Protein AF-A0AAU8LQB5-F1 (afdb_monomer_lite)

Radius of gyration: 18.19 Å; chains: 1; bounding box: 50×21×51 Å

Sequence (133 aa):
MFALIS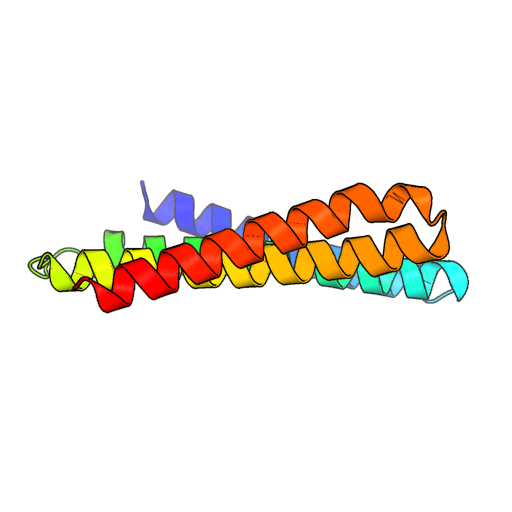LFLCLISLAMIIFALVNIHTSISDKNLFAKSLLDAVGLIVIGMAVFDVSKFLLEEEVIKSHEEITHATQKATLSKFLVIIAIAVSLEALVFIFNAGKKDISLLIYPAFLLVAVSLLVISLALYHKMT

Secondary structure (DSSP, 8-state):
-HHHHHHHHHHHHHHHHHHHHHHHHHTTT-HHHHHHHHHHHHHHHHHHHHHHHHHHHHIIIIII-TTS---HHHHHHHHHHHHHHHHHHHHHHHHHHHHHHHTT-GGGGHHHHHHHHHHHHHHHHHHHHHHT-

Structure (mmCIF, N/CA/C/O backbone):
data_AF-A0AAU8LQB5-F1
#
_entry.id   AF-A0AAU8LQB5-F1
#
loop_
_atom_site.group_PDB
_atom_site.id
_atom_site.type_symbol
_atom_site.label_atom_id
_atom_site.label_alt_id
_atom_site.label_comp_id
_atom_site.label_asym_id
_atom_site.label_entity_id
_atom_site.label_seq_id
_atom_site.pdbx_PDB_ins_code
_atom_site.Cartn_x
_atom_site.Cartn_y
_atom_site.Cartn_z
_atom_site.occupancy
_atom_site.B_iso_or_equiv
_atom_site.auth_seq_id
_atom_site.auth_comp_id
_atom_site.auth_asym_id
_atom_site.auth_atom_id
_atom_site.pdbx_PDB_model_num
ATOM 1 N N . MET A 1 1 ? 3.460 -4.197 24.623 1.00 84.75 1 MET A N 1
ATOM 2 C CA . MET A 1 1 ? 3.780 -5.068 23.468 1.00 84.75 1 MET A CA 1
ATOM 3 C C . MET A 1 1 ? 3.386 -4.408 22.148 1.00 84.75 1 MET A C 1
ATOM 5 O O . MET A 1 1 ? 4.268 -4.207 21.327 1.00 84.75 1 MET A O 1
ATOM 9 N N . PHE A 1 2 ? 2.129 -3.981 21.970 1.00 83.69 2 PHE A N 1
ATOM 10 C CA . PHE A 1 2 ? 1.662 -3.310 20.742 1.00 83.69 2 PHE A CA 1
ATOM 11 C C . PHE A 1 2 ? 2.429 -2.033 20.374 1.00 83.69 2 PHE A C 1
ATOM 13 O O . PHE A 1 2 ? 2.826 -1.883 19.224 1.00 83.69 2 PHE A O 1
ATOM 20 N N . ALA A 1 3 ? 2.757 -1.183 21.354 1.00 87.38 3 ALA A N 1
ATOM 21 C CA . ALA A 1 3 ? 3.603 -0.006 21.127 1.00 87.38 3 ALA A CA 1
ATOM 22 C C . ALA A 1 3 ? 4.971 -0.358 20.507 1.00 87.38 3 ALA A C 1
ATOM 24 O O . ALA A 1 3 ? 5.459 0.344 19.628 1.00 87.38 3 ALA A O 1
ATOM 25 N N . LEU A 1 4 ? 5.573 -1.477 20.930 1.00 90.50 4 LEU A N 1
ATOM 26 C CA . LEU A 1 4 ? 6.856 -1.940 20.403 1.00 90.50 4 LEU A CA 1
ATOM 27 C C . LEU A 1 4 ? 6.705 -2.463 18.967 1.00 90.50 4 LEU A C 1
ATOM 29 O O . LEU A 1 4 ? 7.519 -2.142 18.109 1.00 90.50 4 LEU A O 1
ATOM 33 N N . ILE A 1 5 ? 5.643 -3.228 18.694 1.00 92.12 5 ILE A N 1
ATOM 34 C CA . ILE A 1 5 ? 5.335 -3.744 17.351 1.00 92.12 5 ILE A CA 1
ATOM 35 C C . ILE A 1 5 ? 5.115 -2.588 16.373 1.00 92.12 5 ILE A C 1
ATOM 37 O O . ILE A 1 5 ? 5.703 -2.575 15.294 1.00 92.12 5 ILE A O 1
ATOM 41 N N . SER A 1 6 ? 4.316 -1.594 16.760 1.00 90.81 6 SER A N 1
ATOM 42 C CA . SER A 1 6 ? 4.083 -0.413 15.934 1.00 90.81 6 SER A CA 1
ATOM 43 C C . SER A 1 6 ? 5.369 0.388 15.697 1.00 90.81 6 SER A C 1
ATOM 45 O O . SER A 1 6 ? 5.644 0.769 14.562 1.00 90.81 6 SER A O 1
ATOM 47 N N . LEU A 1 7 ? 6.224 0.560 16.711 1.00 92.94 7 LEU A N 1
ATOM 48 C CA . LEU A 1 7 ? 7.530 1.198 16.520 1.00 92.94 7 LEU A CA 1
ATOM 49 C C . LEU A 1 7 ? 8.356 0.488 15.432 1.00 92.94 7 LEU A C 1
ATOM 51 O O . LEU A 1 7 ? 8.899 1.148 14.546 1.00 92.94 7 LEU A O 1
ATOM 55 N N . PHE A 1 8 ? 8.419 -0.848 15.461 1.00 95.06 8 PHE A N 1
ATOM 56 C CA . PHE A 1 8 ? 9.126 -1.624 14.439 1.00 95.06 8 PHE A CA 1
ATOM 57 C C . PHE A 1 8 ? 8.486 -1.497 13.054 1.00 95.06 8 PHE A C 1
ATOM 59 O O . PHE A 1 8 ? 9.209 -1.314 12.077 1.00 95.06 8 PHE A O 1
ATOM 66 N N . LEU A 1 9 ? 7.156 -1.545 12.952 1.00 93.19 9 LEU A N 1
ATOM 67 C CA . LEU A 1 9 ? 6.448 -1.362 11.680 1.00 93.19 9 LEU A CA 1
ATOM 68 C C . LEU A 1 9 ? 6.710 0.028 11.079 1.00 93.19 9 LEU A C 1
ATOM 70 O O . LEU A 1 9 ? 6.970 0.143 9.882 1.00 93.19 9 LEU A O 1
ATOM 74 N N . CYS A 1 10 ? 6.718 1.072 11.910 1.00 94.44 10 CYS A N 1
ATOM 75 C CA . CYS A 1 10 ? 7.084 2.428 11.504 1.00 94.44 10 CYS A CA 1
ATOM 76 C C . CYS A 1 10 ? 8.516 2.484 10.944 1.00 94.44 10 CYS A C 1
ATOM 78 O O . CYS A 1 10 ? 8.756 3.054 9.879 1.00 94.44 10 CYS A O 1
ATOM 80 N N . LEU A 1 11 ? 9.462 1.828 11.621 1.00 96.19 11 LEU A N 1
ATOM 81 C CA . LEU A 1 11 ? 10.868 1.791 11.218 1.00 96.19 11 LEU A CA 1
ATOM 82 C C . LEU A 1 11 ? 11.068 1.021 9.902 1.00 96.19 11 LEU A C 1
ATOM 84 O O . LEU A 1 11 ? 11.828 1.464 9.042 1.00 96.19 11 LEU A O 1
ATOM 88 N N . ILE A 1 12 ? 10.340 -0.084 9.711 1.00 95.56 12 ILE A N 1
ATOM 89 C CA . ILE A 1 12 ? 10.325 -0.852 8.457 1.00 95.56 12 ILE A CA 1
ATOM 90 C C . ILE A 1 12 ? 9.769 -0.001 7.314 1.00 95.56 12 ILE A C 1
ATOM 92 O O . ILE A 1 12 ? 10.398 0.082 6.262 1.00 95.56 12 ILE A O 1
ATOM 96 N N . SER A 1 13 ? 8.628 0.660 7.519 1.00 94.81 13 SER A N 1
ATOM 97 C CA . SER A 1 13 ? 8.036 1.546 6.512 1.00 94.81 13 SER A CA 1
ATOM 98 C C . SER A 1 13 ? 9.014 2.642 6.083 1.00 94.81 13 SER A C 1
ATOM 100 O O . SER A 1 13 ? 9.263 2.835 4.889 1.00 94.81 13 SER A O 1
ATOM 102 N N . LEU A 1 14 ? 9.643 3.303 7.057 1.00 95.81 14 LEU A N 1
ATOM 103 C CA . LEU A 1 14 ? 10.628 4.342 6.790 1.00 95.81 14 LEU A CA 1
ATOM 104 C C . LEU A 1 14 ? 11.823 3.787 6.002 1.00 95.81 14 LEU A C 1
ATOM 106 O O . LEU A 1 14 ? 12.266 4.407 5.035 1.00 95.81 14 LEU A O 1
ATOM 110 N N . ALA A 1 15 ? 12.312 2.600 6.371 1.00 95.75 15 ALA A N 1
ATOM 111 C CA . ALA A 1 15 ? 13.394 1.931 5.659 1.00 95.75 15 ALA A CA 1
ATOM 112 C C . ALA A 1 15 ? 13.024 1.620 4.199 1.00 95.75 15 ALA A C 1
ATOM 114 O O . ALA A 1 15 ? 13.850 1.835 3.313 1.00 95.75 15 ALA A O 1
ATOM 115 N N . MET A 1 16 ? 11.789 1.184 3.924 1.00 93.94 16 MET A N 1
ATOM 116 C CA . MET A 1 16 ? 11.311 0.943 2.555 1.00 93.94 16 MET A CA 1
ATOM 117 C C . MET A 1 16 ? 11.308 2.226 1.715 1.00 93.94 16 MET A C 1
ATOM 119 O O . MET A 1 16 ? 11.782 2.214 0.578 1.00 93.94 16 MET A O 1
ATOM 123 N N . ILE A 1 17 ? 10.839 3.342 2.282 1.00 94.19 17 ILE A N 1
ATOM 124 C CA . ILE A 1 17 ? 10.810 4.645 1.598 1.00 94.19 17 ILE A CA 1
ATOM 125 C C . ILE A 1 17 ? 12.235 5.141 1.323 1.00 94.19 17 ILE A C 1
ATOM 127 O O . ILE A 1 17 ? 12.543 5.558 0.206 1.00 94.19 17 ILE A O 1
ATOM 131 N N . ILE A 1 18 ? 13.130 5.058 2.310 1.00 95.38 18 ILE A N 1
ATOM 132 C CA . ILE A 1 18 ? 14.537 5.445 2.138 1.00 95.38 18 ILE A CA 1
ATOM 133 C C . ILE A 1 18 ? 15.195 4.581 1.058 1.00 95.38 18 ILE A C 1
ATOM 135 O O . ILE A 1 18 ? 15.866 5.107 0.170 1.00 95.38 18 ILE A O 1
ATOM 139 N N . PHE A 1 19 ? 14.971 3.267 1.088 1.00 94.56 19 PHE A N 1
ATOM 140 C CA . PHE A 1 19 ? 15.511 2.345 0.094 1.00 94.56 19 PHE A CA 1
ATOM 141 C C . PHE A 1 19 ? 15.009 2.664 -1.323 1.00 94.56 19 PHE A C 1
ATOM 143 O O . PHE A 1 19 ? 15.791 2.630 -2.276 1.00 94.56 19 PHE A O 1
ATOM 150 N N . ALA A 1 20 ? 13.736 3.034 -1.473 1.00 92.75 20 ALA A N 1
ATOM 151 C CA . ALA A 1 20 ? 13.178 3.481 -2.746 1.00 92.75 20 ALA A CA 1
ATOM 152 C C . ALA A 1 20 ? 13.894 4.739 -3.274 1.00 92.75 20 ALA A C 1
ATOM 154 O O . ALA A 1 20 ? 14.313 4.777 -4.433 1.00 92.75 20 ALA A O 1
ATOM 155 N N . LEU A 1 21 ? 14.109 5.741 -2.414 1.00 92.88 21 LEU A N 1
ATOM 156 C CA . LEU A 1 21 ? 14.798 6.986 -2.777 1.00 92.88 21 LEU A CA 1
ATOM 157 C C . LEU A 1 21 ? 16.264 6.756 -3.169 1.00 92.88 21 LEU A C 1
ATOM 159 O O . LEU A 1 21 ? 16.736 7.320 -4.160 1.00 92.88 21 LEU A O 1
ATOM 163 N N . VAL A 1 22 ? 16.976 5.900 -2.432 1.00 92.81 22 VAL A N 1
ATOM 164 C CA . VAL A 1 22 ? 18.371 5.549 -2.740 1.00 92.81 22 VAL A CA 1
ATOM 165 C C . VAL A 1 22 ? 18.472 4.853 -4.101 1.00 92.81 22 VAL A C 1
ATOM 167 O O . VAL A 1 22 ? 19.339 5.213 -4.895 1.00 92.81 22 VAL A O 1
ATOM 170 N N . ASN A 1 23 ? 17.563 3.923 -4.416 1.00 89.50 23 ASN A N 1
ATOM 171 C CA . ASN A 1 23 ? 17.548 3.239 -5.718 1.00 89.50 23 ASN A CA 1
ATOM 172 C C . ASN A 1 23 ? 17.277 4.183 -6.894 1.00 89.50 23 ASN A C 1
ATOM 174 O O . ASN A 1 23 ? 17.841 4.001 -7.976 1.00 89.50 23 ASN A O 1
ATOM 178 N N . ILE A 1 24 ? 16.433 5.201 -6.701 1.00 89.81 24 ILE A N 1
ATOM 179 C CA . ILE A 1 24 ? 16.226 6.232 -7.723 1.00 89.81 24 ILE A CA 1
ATOM 180 C C . ILE A 1 24 ? 17.537 6.982 -7.960 1.00 89.81 24 ILE A C 1
ATOM 182 O O . ILE A 1 24 ? 17.944 7.126 -9.111 1.00 89.81 24 ILE A O 1
ATOM 186 N N . HIS A 1 25 ? 18.212 7.418 -6.891 1.00 88.19 25 HIS A N 1
ATOM 187 C CA . HIS A 1 25 ? 19.441 8.204 -6.996 1.00 88.19 25 HIS A CA 1
ATOM 188 C C . HIS A 1 25 ? 20.561 7.451 -7.726 1.00 88.19 25 HIS A C 1
ATOM 190 O O . HIS A 1 25 ? 21.208 8.014 -8.609 1.00 88.19 25 HIS A O 1
ATOM 196 N N . THR A 1 26 ? 20.750 6.165 -7.424 1.00 85.75 26 THR A N 1
ATOM 197 C CA . THR A 1 26 ? 21.765 5.330 -8.088 1.00 85.75 26 THR A CA 1
ATOM 198 C C . THR A 1 26 ? 21.442 5.039 -9.555 1.00 85.75 26 THR A C 1
ATOM 200 O O . THR A 1 26 ? 22.353 4.798 -10.345 1.00 85.75 26 THR A O 1
ATOM 203 N N . SER A 1 27 ? 20.167 5.103 -9.947 1.00 85.19 27 SER A N 1
ATOM 204 C CA . SER A 1 27 ? 19.709 4.782 -11.306 1.00 85.19 27 SER A CA 1
ATOM 205 C C . SER A 1 27 ? 19.686 5.980 -12.263 1.00 85.19 27 SER A C 1
ATOM 207 O O . SER A 1 27 ? 19.361 5.806 -13.435 1.00 85.19 27 SER A O 1
ATOM 209 N N . ILE A 1 28 ? 20.037 7.191 -11.808 1.00 82.19 28 ILE A N 1
ATOM 210 C CA . ILE A 1 28 ? 20.023 8.421 -12.630 1.00 82.19 28 ILE A CA 1
ATOM 211 C C . ILE A 1 28 ? 20.967 8.326 -13.843 1.00 82.19 28 ILE A C 1
ATOM 213 O O . ILE A 1 28 ? 20.703 8.935 -14.879 1.00 82.19 28 ILE A O 1
ATOM 217 N N . SER A 1 29 ? 22.045 7.545 -13.741 1.00 80.06 29 SER A N 1
ATOM 218 C CA . SER A 1 29 ? 23.067 7.442 -14.789 1.00 80.06 29 SER A CA 1
ATOM 219 C C . SER A 1 29 ? 22.631 6.656 -16.035 1.00 80.06 29 SER A C 1
ATOM 221 O O . SER A 1 29 ? 23.249 6.818 -17.085 1.00 80.06 29 SER A O 1
ATOM 223 N N . ASP A 1 30 ? 21.577 5.835 -15.962 1.00 83.81 30 ASP A N 1
ATOM 224 C CA . ASP A 1 30 ? 21.089 5.029 -17.091 1.00 83.81 30 ASP A CA 1
ATOM 225 C C . ASP A 1 30 ? 19.582 5.239 -17.299 1.00 83.81 30 ASP A C 1
ATOM 227 O O . ASP A 1 30 ? 18.757 4.885 -16.458 1.00 83.81 30 ASP A O 1
ATOM 231 N N . LYS A 1 31 ? 19.206 5.793 -18.460 1.00 75.94 31 LYS A N 1
ATOM 232 C CA . LYS A 1 31 ? 17.814 6.141 -18.795 1.00 75.94 31 LYS A CA 1
ATOM 233 C C . LYS A 1 31 ? 16.864 4.938 -18.799 1.00 75.94 31 LYS A C 1
ATOM 235 O O . LYS A 1 31 ? 15.691 5.107 -18.462 1.00 75.94 31 LYS A O 1
ATOM 240 N N . ASN A 1 32 ? 17.333 3.746 -19.176 1.00 74.56 32 ASN A N 1
ATOM 241 C CA . ASN A 1 32 ? 16.486 2.548 -19.210 1.00 74.56 32 ASN A CA 1
ATOM 242 C C . ASN A 1 32 ? 16.256 1.993 -17.801 1.00 74.56 32 ASN A C 1
ATOM 244 O O . ASN A 1 32 ? 15.138 1.590 -17.466 1.00 74.56 32 ASN A O 1
ATOM 248 N N . LEU A 1 33 ? 17.292 2.025 -16.961 1.00 79.25 33 LEU A N 1
ATOM 249 C CA . LEU A 1 33 ? 17.187 1.644 -15.553 1.00 79.25 33 LEU A CA 1
ATOM 250 C C . LEU A 1 33 ? 16.363 2.660 -14.760 1.00 79.25 33 LEU A C 1
ATOM 252 O O . LEU A 1 33 ? 15.557 2.260 -13.926 1.00 79.25 33 LEU A O 1
ATOM 256 N N . PHE A 1 34 ? 16.465 3.950 -15.081 1.00 84.56 34 PHE A N 1
ATOM 257 C CA . PHE A 1 34 ? 15.746 5.014 -14.388 1.00 84.56 34 PHE A CA 1
ATOM 258 C C . PHE A 1 34 ? 14.227 4.815 -14.399 1.00 84.56 34 PHE A C 1
ATOM 260 O O . PHE A 1 34 ? 13.587 4.862 -13.350 1.00 84.56 34 PHE A O 1
ATOM 267 N N . ALA A 1 35 ? 13.640 4.523 -15.565 1.00 82.38 35 ALA A N 1
ATOM 268 C CA . ALA A 1 35 ? 12.195 4.322 -15.681 1.00 82.38 35 ALA A CA 1
ATOM 269 C C . ALA A 1 35 ? 11.700 3.082 -14.916 1.00 82.38 35 ALA A C 1
ATOM 271 O O . ALA A 1 35 ? 10.564 3.069 -14.444 1.00 82.38 35 ALA A O 1
ATOM 272 N N . LYS A 1 36 ? 12.531 2.037 -14.810 1.00 83.69 36 LYS A N 1
ATOM 273 C CA . LYS A 1 36 ? 12.219 0.838 -14.026 1.00 83.69 36 LYS A CA 1
ATOM 274 C C . LYS A 1 36 ? 12.340 1.121 -12.527 1.00 83.69 36 LYS A C 1
ATOM 276 O O . LYS A 1 36 ? 11.411 0.822 -11.787 1.00 83.69 36 LYS A O 1
ATOM 281 N N . SER A 1 37 ? 13.426 1.761 -12.102 1.00 87.44 37 SER A N 1
ATOM 282 C CA . SER A 1 37 ? 13.663 2.122 -10.702 1.00 87.44 37 SER A CA 1
ATOM 283 C C . SER A 1 37 ? 12.624 3.102 -10.163 1.00 87.44 37 SER A C 1
ATOM 285 O O . SER A 1 37 ? 12.257 3.001 -8.999 1.00 87.44 37 SER A O 1
ATOM 287 N N . LEU A 1 38 ? 12.091 4.004 -10.998 1.00 89.12 38 LEU A N 1
ATOM 288 C CA . LEU A 1 38 ? 10.979 4.878 -10.610 1.00 89.12 38 LEU A CA 1
ATOM 289 C C . LEU A 1 38 ? 9.720 4.074 -10.274 1.00 89.12 38 LEU A C 1
ATOM 291 O O . LEU A 1 38 ? 9.040 4.350 -9.292 1.00 89.12 38 LEU A O 1
ATOM 295 N N . LEU A 1 39 ? 9.417 3.078 -11.102 1.00 86.56 39 LEU A N 1
ATOM 296 C CA . LEU A 1 39 ? 8.229 2.248 -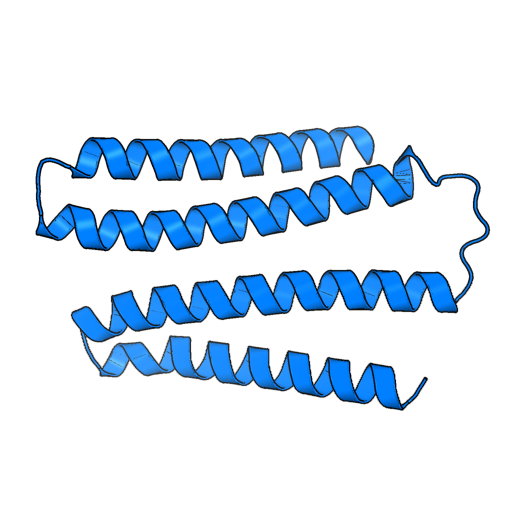10.965 1.00 86.56 39 LEU A CA 1
ATOM 297 C C . LEU A 1 39 ? 8.339 1.317 -9.748 1.00 86.56 39 LEU A C 1
ATOM 299 O O . LEU A 1 39 ? 7.407 1.229 -8.953 1.00 86.56 39 LEU A O 1
ATOM 303 N N . ASP A 1 40 ? 9.509 0.696 -9.572 1.00 86.81 40 ASP A N 1
ATOM 304 C CA . ASP A 1 40 ? 9.835 -0.131 -8.407 1.00 86.81 40 ASP A CA 1
ATOM 305 C C . ASP A 1 40 ? 9.797 0.715 -7.113 1.00 86.81 40 ASP A C 1
ATOM 307 O O . ASP A 1 40 ? 9.297 0.266 -6.080 1.00 86.81 40 ASP A O 1
ATOM 311 N N . ALA A 1 41 ? 10.254 1.973 -7.168 1.00 91.56 41 ALA A N 1
ATOM 312 C CA . ALA A 1 41 ? 10.185 2.903 -6.045 1.00 91.56 41 ALA A CA 1
ATOM 313 C C . ALA A 1 41 ? 8.748 3.295 -5.682 1.00 91.56 41 ALA A C 1
ATOM 315 O O . ALA A 1 41 ? 8.434 3.374 -4.496 1.00 91.56 41 ALA A O 1
ATOM 316 N N . VAL A 1 42 ? 7.863 3.499 -6.665 1.00 90.25 42 VAL A N 1
ATOM 317 C CA . VAL A 1 42 ? 6.435 3.733 -6.397 1.00 90.25 42 VAL A CA 1
ATOM 318 C C . VAL A 1 42 ? 5.834 2.545 -5.644 1.00 90.25 42 VAL A C 1
ATOM 320 O O . VAL A 1 42 ? 5.188 2.765 -4.623 1.00 90.25 42 VAL A O 1
ATOM 323 N N . GLY A 1 43 ? 6.103 1.305 -6.070 1.00 87.94 43 GLY A N 1
ATOM 324 C CA . GLY A 1 43 ? 5.639 0.104 -5.358 1.00 87.94 43 GLY A CA 1
ATOM 325 C C . GLY A 1 43 ? 6.150 0.042 -3.914 1.00 87.94 43 GLY A C 1
ATOM 326 O O . GLY A 1 43 ? 5.369 -0.073 -2.971 1.00 87.94 43 GLY A O 1
ATOM 327 N N . LEU A 1 44 ? 7.458 0.235 -3.710 1.00 90.81 44 LEU A N 1
ATOM 328 C CA . LEU A 1 44 ? 8.063 0.261 -2.371 1.00 90.81 44 LEU A CA 1
ATOM 329 C C . LEU A 1 44 ? 7.480 1.353 -1.465 1.00 90.81 44 LEU A C 1
ATOM 331 O O . LEU A 1 44 ? 7.250 1.100 -0.282 1.00 90.81 44 LEU A O 1
ATOM 335 N N . ILE A 1 45 ? 7.232 2.550 -2.002 1.00 91.94 45 ILE A N 1
ATOM 336 C CA . ILE A 1 45 ? 6.630 3.661 -1.255 1.00 91.94 45 ILE A CA 1
ATOM 337 C C . ILE A 1 45 ? 5.182 3.338 -0.886 1.00 91.94 45 ILE A C 1
ATOM 339 O O . ILE A 1 45 ? 4.784 3.593 0.247 1.00 91.94 45 ILE A O 1
ATOM 343 N N . VAL A 1 46 ? 4.403 2.753 -1.797 1.00 90.00 46 VAL A N 1
ATOM 344 C CA . VAL A 1 46 ? 3.011 2.355 -1.537 1.00 90.00 46 VAL A CA 1
ATOM 345 C C . VAL A 1 46 ? 2.937 1.282 -0.456 1.00 90.00 46 VAL A C 1
ATOM 347 O O . VAL A 1 46 ? 2.146 1.412 0.479 1.00 90.00 46 VAL A O 1
ATOM 350 N N . ILE A 1 47 ? 3.781 0.252 -0.537 1.00 88.19 47 ILE A N 1
ATOM 351 C CA . ILE A 1 47 ? 3.837 -0.794 0.491 1.00 88.19 47 ILE A CA 1
ATOM 352 C C . ILE A 1 47 ? 4.293 -0.191 1.823 1.00 88.19 47 ILE A C 1
ATOM 354 O O . ILE A 1 47 ? 3.685 -0.457 2.859 1.00 88.19 47 ILE A O 1
ATOM 358 N N . GLY A 1 48 ? 5.315 0.668 1.803 1.00 91.94 48 GLY A N 1
ATOM 359 C CA . GLY A 1 48 ? 5.767 1.393 2.987 1.00 91.94 48 GLY A CA 1
ATOM 360 C C . GLY A 1 48 ? 4.643 2.220 3.617 1.00 91.94 48 GLY A C 1
ATOM 361 O O . GLY A 1 48 ? 4.428 2.134 4.826 1.00 91.94 48 GLY A O 1
ATOM 362 N N . MET A 1 49 ? 3.880 2.965 2.817 1.00 90.19 49 MET A N 1
ATOM 363 C CA . MET A 1 49 ? 2.736 3.753 3.283 1.00 90.19 49 MET A CA 1
ATOM 364 C C . MET A 1 49 ? 1.657 2.863 3.911 1.00 90.19 49 MET A C 1
ATOM 366 O O . MET A 1 49 ? 1.192 3.163 5.006 1.00 90.19 49 MET A O 1
ATOM 370 N N . ALA A 1 50 ? 1.325 1.730 3.288 1.00 87.12 50 ALA A N 1
ATOM 371 C CA . ALA A 1 50 ? 0.369 0.782 3.853 1.00 87.12 50 ALA A CA 1
ATOM 372 C C . ALA A 1 50 ? 0.836 0.252 5.221 1.00 87.12 50 ALA A C 1
ATOM 374 O O . ALA A 1 50 ? 0.067 0.242 6.178 1.00 87.12 50 ALA A O 1
ATOM 375 N N . VAL A 1 51 ? 2.113 -0.125 5.353 1.00 90.50 51 VAL A N 1
ATOM 376 C CA . VAL A 1 51 ? 2.691 -0.574 6.634 1.00 90.50 51 VAL A CA 1
ATOM 377 C C . VAL A 1 51 ? 2.672 0.544 7.685 1.00 90.50 51 VAL A C 1
ATOM 379 O O . VAL A 1 51 ? 2.399 0.280 8.859 1.00 90.50 51 VAL A O 1
ATOM 382 N N . PHE A 1 52 ? 2.921 1.793 7.280 1.00 91.81 52 PHE A N 1
ATOM 383 C CA . PHE A 1 52 ? 2.835 2.954 8.168 1.00 91.81 52 PHE A CA 1
ATOM 384 C C . PHE A 1 52 ? 1.415 3.175 8.687 1.00 91.81 52 PHE A C 1
ATOM 386 O O . PHE A 1 52 ? 1.230 3.382 9.886 1.00 91.81 52 PHE A O 1
ATOM 393 N N . ASP A 1 53 ? 0.416 3.080 7.813 1.00 88.25 53 ASP A N 1
ATOM 394 C CA . ASP A 1 53 ? -0.986 3.242 8.190 1.00 88.25 53 ASP A CA 1
ATOM 395 C C . ASP A 1 53 ? -1.427 2.156 9.181 1.00 88.25 53 ASP A C 1
ATOM 397 O O . ASP A 1 53 ? -2.080 2.463 10.180 1.00 88.25 53 ASP A O 1
ATOM 401 N N . VAL A 1 54 ? -0.997 0.903 8.981 1.00 84.75 54 VAL A N 1
ATOM 402 C CA . VAL A 1 54 ? -1.235 -0.188 9.946 1.00 84.75 54 VAL A CA 1
ATOM 403 C C . VAL A 1 54 ? -0.539 0.082 11.277 1.00 84.75 54 VAL A C 1
ATOM 405 O O . VAL A 1 54 ? -1.131 -0.108 12.338 1.00 84.75 54 VAL A O 1
ATOM 408 N N . SER A 1 55 ? 0.706 0.556 11.243 1.00 89.00 55 SER A N 1
ATOM 409 C CA . SER A 1 55 ? 1.438 0.942 12.449 1.00 89.00 55 SER A CA 1
ATOM 410 C C . SER A 1 55 ? 0.697 2.026 13.231 1.00 89.00 55 SER A C 1
ATOM 412 O O . SER A 1 55 ? 0.483 1.883 14.434 1.00 89.00 55 SER A O 1
ATOM 414 N N . LYS A 1 56 ? 0.284 3.096 12.548 1.00 88.12 56 LYS A N 1
ATOM 415 C CA . LYS A 1 56 ? -0.442 4.212 13.152 1.00 88.12 56 LYS A CA 1
ATOM 416 C C . LYS A 1 56 ? -1.767 3.745 13.747 1.00 88.12 56 LYS A C 1
ATOM 418 O O . LYS A 1 56 ? -2.076 4.114 14.874 1.00 88.12 56 LYS A O 1
ATOM 423 N N . PHE A 1 57 ? -2.492 2.894 13.025 1.00 84.62 57 PHE A N 1
ATOM 424 C CA . PHE A 1 57 ? -3.728 2.293 13.505 1.00 84.62 57 PHE A CA 1
ATOM 425 C C . PHE A 1 57 ? -3.522 1.511 14.813 1.00 84.62 57 PHE A C 1
ATOM 427 O O . PHE A 1 57 ? -4.249 1.734 15.777 1.00 84.62 57 PHE A O 1
ATOM 434 N N . LEU A 1 58 ? -2.495 0.656 14.885 1.00 83.31 58 LEU A N 1
ATOM 435 C CA . LEU A 1 58 ? -2.180 -0.101 16.104 1.00 83.31 58 LEU A CA 1
ATOM 436 C C . LEU A 1 58 ? -1.778 0.808 17.275 1.00 83.31 58 LEU A C 1
ATOM 438 O O . LEU A 1 58 ? -2.136 0.529 18.416 1.00 83.31 58 LEU A O 1
ATOM 442 N N . LEU A 1 59 ? -1.032 1.885 17.013 1.00 85.88 59 LEU A N 1
ATOM 443 C CA . LEU A 1 59 ? -0.684 2.877 18.035 1.00 85.88 59 LEU A CA 1
ATOM 444 C C . LEU A 1 59 ? -1.924 3.610 18.557 1.00 85.88 59 LEU A C 1
ATOM 446 O O . LEU A 1 59 ? -2.094 3.740 19.768 1.00 85.88 59 LEU A O 1
ATOM 450 N N . GLU A 1 60 ? -2.781 4.094 17.660 1.00 82.06 60 GLU A N 1
ATOM 451 C CA . GLU A 1 60 ? -3.979 4.846 18.034 1.00 82.06 60 GLU A CA 1
ATOM 452 C C . GLU A 1 60 ? -4.965 3.977 18.816 1.00 82.06 60 GLU A C 1
ATOM 454 O O . GLU A 1 60 ? -5.375 4.377 19.906 1.00 82.06 60 GLU A O 1
ATOM 459 N N . GLU A 1 61 ? -5.292 2.785 18.318 1.00 77.25 61 GLU A N 1
ATOM 460 C CA . GLU A 1 61 ? -6.349 1.958 18.904 1.00 77.25 61 GLU A CA 1
ATOM 461 C C . GLU A 1 61 ? -5.916 1.294 20.224 1.00 77.25 61 GLU A C 1
ATOM 463 O O . GLU A 1 61 ? -6.649 1.348 21.208 1.00 77.25 61 GLU A O 1
ATOM 468 N N . GLU A 1 62 ? -4.705 0.726 20.289 1.00 76.69 62 GLU A N 1
ATOM 469 C CA . GLU A 1 62 ? -4.268 -0.074 21.449 1.00 76.69 62 GLU A CA 1
ATOM 470 C C . GLU A 1 62 ? -3.515 0.738 22.511 1.00 76.69 62 GLU A C 1
ATOM 472 O O . GLU A 1 62 ? -3.509 0.373 23.687 1.00 76.69 62 GLU A O 1
ATOM 477 N N . VAL A 1 63 ? -2.830 1.823 22.124 1.00 74.38 63 VAL A N 1
ATOM 478 C CA . VAL A 1 63 ? -1.995 2.602 23.060 1.00 74.38 63 VAL A CA 1
ATOM 479 C C . VAL A 1 63 ? -2.701 3.873 23.515 1.00 74.38 63 VAL A C 1
ATOM 481 O O . VAL A 1 63 ? -2.629 4.215 24.695 1.00 74.38 63 VAL A O 1
ATOM 484 N N . ILE A 1 64 ? -3.390 4.572 22.609 1.00 71.38 64 ILE A N 1
ATOM 485 C CA . ILE A 1 64 ? -3.987 5.885 22.899 1.00 71.38 64 ILE A CA 1
ATOM 486 C C . ILE A 1 64 ? -5.457 5.749 23.322 1.00 71.38 64 ILE A C 1
ATOM 488 O O . ILE A 1 64 ? -5.863 6.363 24.308 1.00 71.38 64 ILE A O 1
ATOM 492 N N . LYS A 1 65 ? -6.253 4.921 22.634 1.00 69.88 65 LYS A N 1
ATOM 493 C CA . LYS A 1 65 ? -7.709 4.807 22.845 1.00 69.88 65 LYS A CA 1
ATOM 494 C C . LYS A 1 65 ? -8.166 3.810 23.913 1.00 69.88 65 LYS A C 1
ATOM 496 O O . LYS A 1 65 ? -9.355 3.514 23.986 1.00 69.88 65 LYS A O 1
ATOM 501 N N . SER A 1 66 ? -7.269 3.363 24.793 1.00 59.47 66 SER A N 1
ATOM 502 C CA . SER A 1 66 ? -7.488 2.267 25.763 1.00 59.47 66 SER A CA 1
ATOM 503 C C . SER A 1 66 ? -8.723 2.354 26.691 1.00 59.47 66 SER A C 1
ATOM 505 O O . SER A 1 66 ? -8.962 1.411 27.437 1.00 59.47 66 SER A O 1
ATOM 507 N N . HIS A 1 67 ? -9.481 3.458 26.699 1.00 55.72 67 HIS A N 1
ATOM 508 C CA . HIS A 1 67 ? -10.580 3.727 27.637 1.00 55.72 67 HIS A CA 1
ATOM 509 C C . HIS A 1 67 ? -11.929 4.109 26.989 1.00 55.72 67 HIS A C 1
ATOM 511 O O . HIS A 1 67 ? -12.858 4.452 27.719 1.00 55.72 67 HIS A O 1
ATOM 517 N N . GLU A 1 68 ? -12.087 4.057 25.660 1.00 60.62 68 GLU A N 1
ATOM 518 C CA . GLU A 1 68 ? -13.405 4.266 25.031 1.00 60.62 68 GLU A CA 1
ATOM 519 C C . GLU A 1 68 ? -14.158 2.940 24.853 1.00 60.62 68 GLU A C 1
ATOM 521 O O . GLU A 1 68 ? -13.614 1.973 24.323 1.00 60.62 68 GLU A O 1
ATOM 526 N N . GLU A 1 69 ? -15.432 2.893 25.262 1.00 59.34 69 GLU A N 1
ATOM 527 C CA . GLU A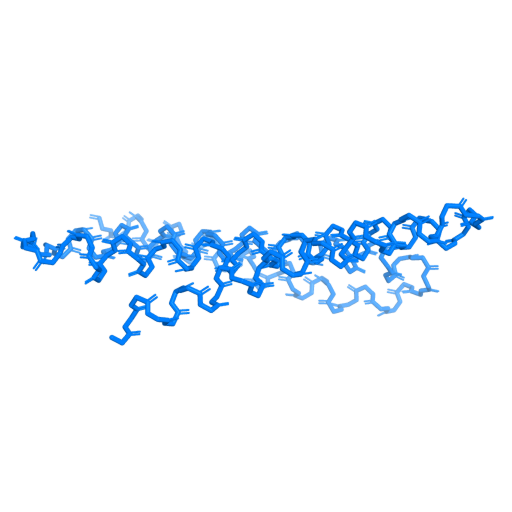 1 69 ? -16.306 1.748 24.995 1.00 59.34 69 GLU A CA 1
ATOM 528 C C . GLU A 1 69 ? -16.443 1.536 23.484 1.00 59.34 69 GLU A C 1
ATOM 530 O O . GLU A 1 69 ? -17.093 2.294 22.755 1.00 59.34 69 GLU A O 1
ATOM 535 N N . ILE A 1 70 ? -15.807 0.472 23.006 1.00 63.41 70 ILE A N 1
ATOM 536 C CA . ILE A 1 70 ? -15.834 0.085 21.607 1.00 63.41 70 ILE A CA 1
ATOM 537 C C . ILE A 1 70 ? -17.261 -0.359 21.259 1.00 63.41 70 ILE A C 1
ATOM 539 O O . ILE A 1 70 ? -17.671 -1.487 21.525 1.00 63.41 70 ILE A O 1
ATOM 543 N N . THR A 1 71 ? -18.036 0.532 20.645 1.00 73.06 71 THR A N 1
ATOM 544 C CA . THR A 1 71 ? -19.364 0.187 20.126 1.00 73.06 71 THR A CA 1
ATOM 545 C C . THR A 1 71 ? -19.212 -0.631 18.840 1.00 73.06 71 THR A C 1
ATOM 547 O O . THR A 1 71 ? -18.291 -0.405 18.050 1.00 73.06 71 THR A O 1
ATOM 550 N N . HIS A 1 72 ? -20.153 -1.540 18.561 1.00 71.81 72 HIS A N 1
ATOM 551 C CA . HIS A 1 72 ? -20.170 -2.314 17.311 1.00 71.81 72 HIS A CA 1
ATOM 552 C C . HIS A 1 72 ? -20.063 -1.435 16.050 1.00 71.81 72 HIS A C 1
ATOM 554 O O . HIS A 1 72 ? -19.430 -1.835 15.078 1.00 71.81 72 HIS A O 1
ATOM 560 N N . ALA A 1 73 ? -20.634 -0.226 16.057 1.00 74.88 73 ALA A N 1
ATOM 561 C CA . ALA A 1 73 ? -20.521 0.720 14.945 1.00 74.88 73 ALA A CA 1
ATOM 562 C C . ALA A 1 73 ? -19.070 1.189 14.705 1.00 74.88 73 ALA A C 1
ATOM 564 O O . ALA A 1 73 ? -18.627 1.269 13.558 1.00 74.88 73 ALA A O 1
ATOM 565 N N . THR A 1 74 ? -18.311 1.439 15.775 1.00 72.81 74 THR A N 1
ATOM 566 C CA . THR A 1 74 ? -16.921 1.910 15.717 1.00 72.81 74 THR A CA 1
ATOM 567 C C . THR A 1 74 ? -15.988 0.821 15.185 1.00 72.81 74 THR A C 1
ATOM 569 O O . THR A 1 74 ? -15.182 1.095 14.299 1.00 72.81 74 THR A O 1
ATOM 572 N N . GLN A 1 75 ? -16.174 -0.437 15.606 1.00 75.06 75 GLN A N 1
ATOM 573 C CA . GLN A 1 75 ? -15.436 -1.592 15.061 1.00 75.06 75 GLN A CA 1
ATOM 574 C C . GLN A 1 75 ? -15.624 -1.756 13.553 1.00 75.06 75 GLN A C 1
ATOM 576 O O . GLN A 1 75 ? -14.655 -1.964 12.821 1.00 75.06 75 GLN A O 1
ATOM 581 N N . LYS A 1 76 ? -16.869 -1.642 13.073 1.00 79.19 76 LYS A N 1
ATOM 582 C CA . LYS A 1 76 ? -17.172 -1.760 11.641 1.00 79.19 76 LYS A CA 1
ATOM 583 C C . LYS A 1 76 ? -16.512 -0.646 10.827 1.00 79.19 76 LYS A C 1
ATOM 585 O O . LYS A 1 76 ? -15.945 -0.920 9.771 1.00 79.19 76 LYS A O 1
ATOM 590 N N . ALA A 1 77 ? -16.559 0.593 11.319 1.00 80.88 77 ALA A N 1
ATOM 591 C CA . ALA A 1 77 ? -15.928 1.736 10.659 1.00 80.88 77 ALA A CA 1
ATOM 592 C C . ALA A 1 77 ? -14.399 1.585 10.588 1.00 80.88 77 ALA A C 1
ATOM 594 O O . ALA A 1 77 ? -13.792 1.881 9.557 1.00 80.88 77 ALA A O 1
ATOM 595 N N . THR A 1 78 ? -13.788 1.073 11.655 1.00 81.69 78 THR A N 1
ATOM 596 C CA . THR A 1 78 ? -12.358 0.770 11.716 1.00 81.69 78 THR A CA 1
ATOM 597 C C . THR A 1 78 ? -11.955 -0.322 10.719 1.00 81.69 78 THR A C 1
ATOM 599 O O . THR A 1 78 ? -11.044 -0.112 9.915 1.00 81.69 78 THR A O 1
ATOM 602 N N . LEU A 1 79 ? -12.671 -1.453 10.695 1.00 83.56 79 LEU A N 1
ATOM 603 C CA . LEU A 1 79 ? -12.421 -2.537 9.737 1.00 83.56 79 LEU A CA 1
ATOM 604 C C . LEU A 1 79 ? -12.590 -2.063 8.287 1.00 83.56 79 LEU A C 1
ATOM 606 O O . LEU A 1 79 ? -11.780 -2.391 7.422 1.00 83.56 79 LEU A O 1
ATOM 610 N N . SER A 1 80 ? -13.625 -1.262 8.028 1.00 88.19 80 SER A N 1
ATOM 611 C CA . SER A 1 80 ? -13.869 -0.660 6.720 1.00 88.19 80 SER A CA 1
ATOM 612 C C . SER A 1 80 ? -12.693 0.211 6.271 1.00 88.19 80 SER A C 1
ATOM 614 O O . SER A 1 80 ? -12.150 -0.011 5.188 1.00 88.19 80 SER A O 1
ATOM 616 N N . LYS A 1 81 ? -12.229 1.138 7.122 1.00 83.44 81 LYS A N 1
ATOM 617 C CA . LYS A 1 81 ? -11.054 1.974 6.826 1.00 83.44 81 LYS A CA 1
ATOM 618 C C . LYS A 1 81 ? -9.820 1.133 6.512 1.00 83.44 81 LYS A C 1
ATOM 620 O O . LYS A 1 81 ? -9.133 1.409 5.531 1.00 83.44 81 LYS A O 1
ATOM 625 N N . PHE A 1 82 ? -9.567 0.095 7.302 1.00 84.50 82 PHE A N 1
ATOM 626 C CA . PHE A 1 82 ? -8.448 -0.816 7.080 1.00 84.50 82 PHE A CA 1
ATOM 627 C C . PHE A 1 82 ? -8.534 -1.523 5.716 1.00 84.50 82 PHE A C 1
ATOM 629 O O . PHE A 1 82 ? -7.561 -1.541 4.960 1.00 84.50 82 PHE A O 1
ATOM 636 N N . LEU A 1 83 ? -9.712 -2.038 5.350 1.00 89.25 83 LEU A N 1
ATOM 637 C CA . LEU A 1 83 ? -9.934 -2.679 4.050 1.00 89.25 83 LEU A CA 1
ATOM 638 C C . LEU A 1 83 ? -9.777 -1.705 2.875 1.00 89.25 83 LEU A C 1
ATOM 640 O O . LEU A 1 83 ? -9.241 -2.099 1.840 1.00 89.25 83 LEU A O 1
ATOM 644 N N . VAL A 1 84 ? -10.191 -0.442 3.025 1.00 89.69 84 VAL A N 1
ATOM 645 C CA . VAL A 1 84 ? -9.975 0.599 2.003 1.00 89.69 84 VAL A CA 1
ATOM 646 C C . VAL A 1 84 ? -8.484 0.839 1.772 1.00 89.69 84 VAL A C 1
ATOM 648 O O . VAL A 1 84 ? -8.054 0.883 0.620 1.00 89.69 84 VAL A O 1
ATOM 651 N N . ILE A 1 85 ? -7.686 0.951 2.838 1.00 85.69 85 ILE A N 1
ATOM 652 C CA . ILE A 1 85 ? -6.232 1.159 2.737 1.00 85.69 85 ILE A CA 1
ATOM 653 C C . ILE A 1 85 ? -5.575 -0.004 1.979 1.00 85.69 85 ILE A C 1
ATOM 655 O O . ILE A 1 85 ? -4.810 0.224 1.040 1.00 85.69 85 ILE A O 1
ATOM 659 N N . ILE A 1 86 ? -5.937 -1.249 2.313 1.00 87.12 86 ILE A N 1
ATOM 660 C CA . ILE A 1 86 ? -5.453 -2.437 1.593 1.00 87.12 86 ILE A CA 1
ATOM 661 C C . ILE A 1 86 ? -5.882 -2.397 0.123 1.00 87.12 86 ILE A C 1
ATOM 663 O O . ILE A 1 86 ? -5.059 -2.639 -0.758 1.00 87.12 86 ILE A O 1
ATOM 667 N N . ALA A 1 87 ? -7.144 -2.071 -0.167 1.00 91.44 87 ALA A N 1
ATOM 668 C CA . ALA A 1 87 ? -7.641 -2.012 -1.538 1.00 91.44 87 ALA A CA 1
ATOM 669 C C . ALA A 1 87 ? -6.865 -0.990 -2.385 1.00 91.44 87 ALA A C 1
ATOM 671 O O . ALA A 1 87 ? -6.503 -1.296 -3.522 1.00 91.44 87 ALA A O 1
ATOM 672 N N . ILE A 1 88 ? -6.557 0.188 -1.833 1.00 88.44 88 ILE A N 1
ATOM 673 C CA . ILE A 1 88 ? -5.742 1.212 -2.504 1.00 88.44 88 ILE A CA 1
ATOM 674 C C . ILE A 1 88 ? -4.321 0.691 -2.757 1.00 88.44 88 ILE A C 1
ATOM 676 O O . ILE A 1 88 ? -3.831 0.790 -3.883 1.00 88.44 88 ILE A O 1
ATOM 680 N N . A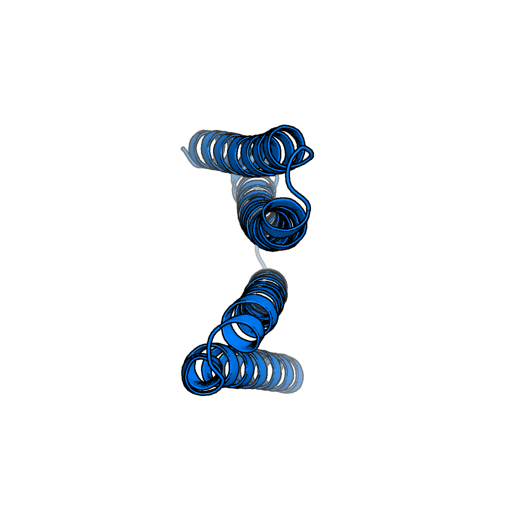LA A 1 89 ? -3.679 0.090 -1.751 1.00 87.19 89 ALA A N 1
ATOM 681 C CA . ALA A 1 89 ? -2.321 -0.438 -1.876 1.00 87.19 89 ALA A CA 1
ATOM 682 C C . ALA A 1 89 ? -2.222 -1.528 -2.955 1.00 87.19 89 ALA A C 1
ATOM 684 O O . ALA A 1 89 ? -1.376 -1.452 -3.844 1.00 87.19 89 ALA A O 1
ATOM 685 N N . VAL A 1 90 ? -3.136 -2.502 -2.932 1.00 90.62 90 VAL A N 1
ATOM 686 C CA . VAL A 1 90 ? -3.167 -3.598 -3.911 1.00 90.62 90 VAL A CA 1
ATOM 687 C C . VAL A 1 90 ? -3.498 -3.081 -5.319 1.00 90.62 90 VAL A C 1
ATOM 689 O O . VAL A 1 90 ? -2.935 -3.570 -6.298 1.00 90.62 90 VAL A O 1
ATOM 692 N N . SER A 1 91 ? -4.354 -2.059 -5.442 1.00 90.94 91 SER A N 1
ATOM 693 C CA . SER A 1 91 ? -4.650 -1.410 -6.733 1.00 90.94 91 SER A CA 1
ATOM 694 C C . SER A 1 91 ? -3.408 -0.770 -7.351 1.00 90.94 91 SER A C 1
ATOM 696 O O . SER A 1 91 ? -3.153 -0.919 -8.547 1.00 90.94 91 SER A O 1
ATOM 698 N N . LEU A 1 92 ? -2.635 -0.048 -6.538 1.00 89.50 92 LEU A N 1
ATOM 699 C CA . LEU A 1 92 ? -1.409 0.613 -6.977 1.00 89.50 92 LEU A CA 1
ATOM 700 C C . LEU A 1 92 ? -0.317 -0.403 -7.325 1.00 89.50 92 LEU A C 1
ATOM 702 O O . LEU A 1 92 ? 0.353 -0.248 -8.345 1.00 89.50 92 LEU A O 1
ATOM 706 N N . GLU A 1 93 ? -0.198 -1.474 -6.545 1.00 87.38 93 GLU A N 1
ATOM 707 C CA . GLU A 1 93 ? 0.725 -2.572 -6.830 1.00 87.38 93 GLU A CA 1
ATOM 708 C C . GLU A 1 93 ? 0.391 -3.243 -8.173 1.00 87.38 93 GLU A C 1
ATOM 710 O O . GLU A 1 93 ? 1.262 -3.435 -9.024 1.00 87.38 93 GLU A O 1
ATOM 715 N N . ALA A 1 94 ? -0.892 -3.520 -8.430 1.00 91.75 94 ALA A N 1
ATOM 716 C CA . ALA A 1 94 ? -1.341 -4.067 -9.708 1.00 91.75 94 ALA A CA 1
ATOM 717 C C . ALA A 1 94 ? -0.989 -3.142 -10.885 1.00 91.75 94 ALA A C 1
ATOM 719 O O . ALA A 1 94 ? -0.537 -3.615 -11.929 1.00 91.75 94 ALA A O 1
ATOM 720 N N . LEU A 1 95 ? -1.132 -1.825 -10.715 1.00 89.50 95 LEU A N 1
ATOM 721 C CA . LEU A 1 95 ? -0.764 -0.844 -11.735 1.00 89.50 95 LEU A CA 1
ATOM 722 C C . LEU A 1 95 ? 0.747 -0.854 -12.021 1.00 89.50 95 LEU A C 1
ATOM 724 O O . LEU A 1 95 ? 1.148 -0.873 -13.188 1.00 89.50 95 LEU A O 1
ATOM 728 N N . VAL A 1 96 ? 1.582 -0.903 -10.978 1.00 88.25 96 VAL A N 1
ATOM 729 C CA . VAL A 1 96 ? 3.044 -1.048 -11.106 1.00 88.25 96 VAL A CA 1
ATOM 730 C C . VAL A 1 96 ? 3.386 -2.317 -11.889 1.00 88.25 96 VAL A C 1
ATOM 732 O O . VAL A 1 96 ? 4.167 -2.263 -12.846 1.00 88.25 96 VAL A O 1
ATOM 735 N N . PHE A 1 97 ? 2.750 -3.446 -11.570 1.00 88.69 97 PHE A N 1
ATOM 736 C CA . PHE A 1 97 ? 2.969 -4.676 -12.321 1.00 88.69 97 PHE A CA 1
ATOM 737 C C . PHE A 1 97 ? 2.507 -4.590 -13.782 1.00 88.69 97 PHE A C 1
ATOM 739 O O . PHE A 1 97 ? 3.201 -5.129 -14.640 1.00 88.69 97 PHE A O 1
ATOM 746 N N . ILE A 1 98 ? 1.396 -3.912 -14.098 1.00 90.69 98 ILE A N 1
ATOM 747 C CA . ILE A 1 98 ? 0.945 -3.713 -15.491 1.00 90.69 98 ILE A CA 1
ATOM 748 C C . ILE A 1 98 ? 2.019 -2.994 -16.304 1.00 90.69 98 ILE A C 1
ATOM 750 O O . ILE A 1 98 ? 2.371 -3.437 -17.398 1.00 90.69 98 ILE A O 1
ATOM 754 N N . PHE A 1 99 ? 2.579 -1.913 -15.764 1.00 85.38 99 PHE A N 1
ATOM 755 C CA . PHE A 1 99 ? 3.631 -1.159 -16.441 1.00 85.38 99 PHE A CA 1
ATOM 756 C C . PHE A 1 99 ? 4.926 -1.967 -16.602 1.00 85.38 99 PHE A C 1
ATOM 758 O O . PHE A 1 99 ? 5.622 -1.813 -17.609 1.00 85.38 99 PHE A O 1
ATOM 765 N N . ASN A 1 100 ? 5.256 -2.831 -15.640 1.00 83.56 100 ASN A N 1
ATOM 766 C CA . ASN A 1 100 ? 6.454 -3.669 -15.698 1.00 83.56 100 ASN A CA 1
ATOM 767 C C . ASN A 1 100 ? 6.282 -4.854 -16.669 1.00 83.56 100 ASN A C 1
ATOM 769 O O . ASN A 1 100 ? 7.160 -5.130 -17.486 1.00 83.56 100 ASN A O 1
ATOM 773 N N . ALA A 1 101 ? 5.126 -5.523 -16.625 1.00 86.50 101 ALA A N 1
ATOM 774 C CA . ALA A 1 101 ? 4.767 -6.633 -17.504 1.00 86.50 101 ALA A CA 1
ATOM 775 C C . ALA A 1 101 ? 4.587 -6.173 -18.956 1.00 86.50 101 ALA A C 1
ATOM 777 O O . ALA A 1 101 ? 5.171 -6.768 -19.859 1.00 86.50 101 ALA A O 1
ATOM 778 N N . GLY A 1 102 ? 3.870 -5.066 -19.178 1.00 83.12 102 GLY A N 1
ATOM 779 C CA . GLY A 1 102 ? 3.594 -4.526 -20.512 1.00 83.12 102 GLY A CA 1
ATOM 780 C C . GLY A 1 102 ? 4.843 -4.094 -21.287 1.00 83.12 102 GLY A C 1
ATOM 781 O O . GLY A 1 102 ? 4.820 -4.076 -22.513 1.00 83.12 102 GLY A O 1
ATOM 782 N N . LYS A 1 103 ? 5.952 -3.797 -20.594 1.00 80.88 103 LYS A N 1
ATOM 783 C CA . LYS A 1 103 ? 7.257 -3.521 -21.222 1.00 80.88 103 LYS A CA 1
ATOM 784 C C . LYS A 1 103 ? 8.052 -4.779 -21.589 1.00 80.88 103 LYS A C 1
ATOM 786 O O . LYS A 1 103 ? 8.998 -4.667 -22.362 1.00 80.88 103 LYS A O 1
ATOM 791 N N . LYS A 1 104 ? 7.726 -5.940 -21.012 1.00 82.44 104 LYS A N 1
ATOM 792 C CA . LYS A 1 104 ? 8.448 -7.204 -21.231 1.00 82.44 104 LYS A CA 1
ATOM 793 C C . LYS A 1 104 ? 7.714 -8.121 -22.199 1.00 82.44 104 LYS A C 1
ATOM 795 O O . LYS A 1 104 ? 8.260 -8.465 -23.238 1.00 82.44 104 LYS A O 1
ATOM 800 N N . ASP A 1 105 ? 6.510 -8.538 -21.825 1.00 85.94 105 ASP A N 1
ATOM 801 C CA . ASP A 1 105 ? 5.716 -9.514 -22.566 1.00 85.94 105 ASP A CA 1
ATOM 802 C C . ASP A 1 105 ? 4.241 -9.355 -22.186 1.00 85.94 105 ASP A C 1
ATOM 804 O O . ASP A 1 105 ? 3.885 -9.305 -21.005 1.00 85.94 105 ASP A O 1
ATOM 808 N N . ILE A 1 106 ? 3.376 -9.314 -23.196 1.00 84.94 106 ILE A N 1
ATOM 809 C CA . ILE A 1 106 ? 1.924 -9.213 -23.031 1.00 84.94 106 ILE A CA 1
ATOM 810 C C . ILE A 1 106 ? 1.381 -10.401 -22.224 1.00 84.94 106 ILE A C 1
ATOM 812 O O . ILE A 1 106 ? 0.439 -10.239 -21.450 1.00 84.94 106 ILE A O 1
ATOM 816 N N . SER A 1 107 ? 2.004 -11.575 -22.321 1.00 89.12 107 SER A N 1
ATOM 817 C CA . SER A 1 107 ? 1.599 -12.780 -21.586 1.00 89.12 107 SER A CA 1
ATOM 818 C C . SER A 1 107 ? 1.676 -12.601 -20.062 1.00 89.12 107 SER A C 1
ATOM 820 O O . SER A 1 107 ? 0.908 -13.214 -19.321 1.00 89.12 107 SER A O 1
ATOM 822 N N . LEU A 1 108 ? 2.557 -11.717 -19.575 1.00 88.62 108 LEU A N 1
ATOM 823 C CA . LEU A 1 108 ? 2.722 -11.428 -18.146 1.00 88.62 108 LEU A CA 1
ATOM 824 C C . LEU A 1 108 ? 1.612 -10.523 -17.581 1.00 88.62 108 LEU A C 1
ATOM 826 O O . LEU A 1 108 ? 1.494 -10.404 -16.362 1.00 88.62 108 LEU A O 1
ATOM 830 N N . LEU A 1 109 ? 0.772 -9.915 -18.430 1.00 91.44 109 LEU A N 1
ATOM 831 C CA . LEU A 1 109 ? -0.352 -9.065 -18.004 1.00 91.44 109 LEU A CA 1
ATOM 832 C C . LEU A 1 109 ? -1.498 -9.854 -17.355 1.00 91.44 109 LEU A C 1
ATOM 834 O O . LEU A 1 109 ? -2.379 -9.251 -16.741 1.00 91.44 109 LEU A O 1
ATOM 838 N N . ILE A 1 110 ? -1.474 -11.188 -17.431 1.00 93.44 110 ILE A N 1
ATOM 839 C CA . ILE A 1 110 ? -2.500 -12.036 -16.821 1.00 93.44 110 ILE A CA 1
ATOM 840 C C . ILE A 1 110 ? -2.526 -11.889 -1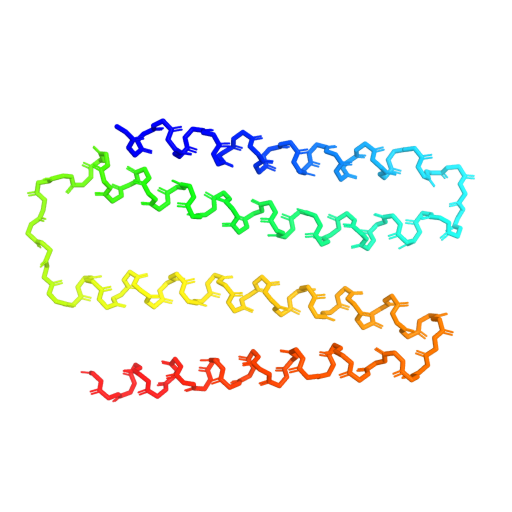5.291 1.00 93.44 110 ILE A C 1
ATOM 842 O O . ILE A 1 110 ? -3.594 -11.737 -14.704 1.00 93.44 110 ILE A O 1
ATOM 846 N N . TYR A 1 111 ? -1.358 -11.866 -14.640 1.00 90.44 111 TYR A N 1
ATOM 847 C CA . TYR A 1 111 ? -1.267 -11.783 -13.181 1.00 90.44 111 TYR A CA 1
ATOM 848 C C . TYR A 1 111 ? -1.793 -10.438 -12.644 1.00 90.44 111 TYR A C 1
ATOM 850 O O . TYR A 1 111 ? -2.663 -10.449 -11.770 1.00 90.44 111 TYR A O 1
ATOM 858 N N . PRO A 1 112 ? -1.384 -9.280 -13.196 1.00 92.12 112 PRO A N 1
ATOM 859 C CA . PRO A 1 112 ? -1.908 -7.985 -12.763 1.00 92.12 112 PRO A CA 1
ATOM 860 C C . PRO A 1 112 ? -3.397 -7.807 -13.066 1.00 92.12 112 PRO A C 1
ATOM 862 O O . PRO A 1 112 ? -4.107 -7.174 -12.286 1.00 92.12 112 PRO A O 1
ATOM 865 N N . ALA A 1 113 ? -3.895 -8.401 -14.155 1.00 93.25 113 ALA A N 1
ATOM 866 C CA . ALA A 1 113 ? -5.321 -8.396 -14.468 1.00 93.25 113 ALA A CA 1
ATOM 867 C C . ALA A 1 113 ? -6.140 -9.132 -13.395 1.00 93.25 113 ALA A C 1
ATOM 869 O O . ALA A 1 113 ? -7.130 -8.588 -12.906 1.00 93.25 113 ALA A O 1
ATOM 870 N N . PHE A 1 114 ? -5.709 -10.323 -12.965 1.00 95.00 114 PHE A N 1
ATOM 871 C CA . PHE A 1 114 ? -6.364 -11.040 -11.863 1.00 95.00 114 PHE A CA 1
ATOM 872 C C . PHE A 1 114 ? -6.299 -10.271 -10.540 1.00 95.00 114 PHE A C 1
ATOM 874 O O . PHE A 1 114 ? -7.270 -10.273 -9.784 1.00 95.00 114 PHE A O 1
ATOM 881 N N . LEU A 1 115 ? -5.192 -9.575 -10.282 1.00 93.56 115 LEU A N 1
ATOM 882 C CA . LEU A 1 115 ? -5.037 -8.696 -9.124 1.00 93.56 115 LEU A CA 1
ATOM 883 C C . LEU A 1 115 ? -6.070 -7.556 -9.125 1.00 93.56 115 LEU A C 1
ATOM 885 O O . LEU A 1 115 ? -6.733 -7.327 -8.111 1.00 93.56 115 LEU A O 1
ATOM 889 N N . LEU A 1 116 ? -6.272 -6.896 -10.271 1.00 94.44 116 LEU A N 1
ATOM 890 C CA . LEU A 1 116 ? -7.312 -5.873 -10.429 1.00 94.44 116 LEU A CA 1
ATOM 891 C C . LEU A 1 116 ? -8.722 -6.444 -10.258 1.00 94.44 116 LEU A C 1
ATOM 893 O O . LEU A 1 116 ? -9.562 -5.815 -9.613 1.00 94.44 116 LEU A O 1
ATOM 897 N N . VAL A 1 117 ? -8.986 -7.644 -10.782 1.00 96.38 117 VAL A N 1
ATOM 898 C CA . VAL A 1 117 ? -10.272 -8.327 -10.574 1.00 96.38 117 VAL A CA 1
ATOM 899 C C . VAL A 1 117 ? -10.497 -8.601 -9.085 1.0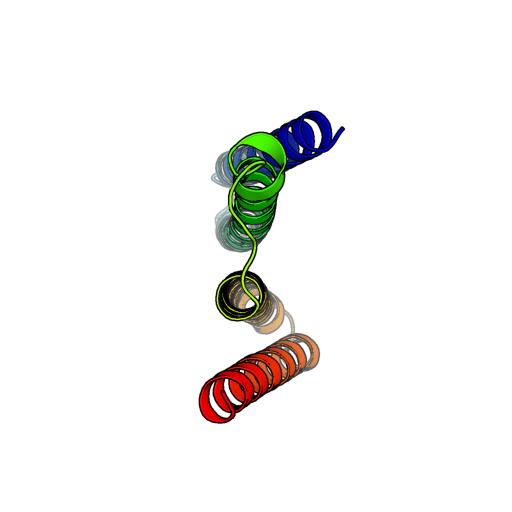0 96.38 117 VAL A C 1
ATOM 901 O O . VAL A 1 117 ? -11.558 -8.264 -8.561 1.00 96.38 117 VAL A O 1
ATOM 904 N N . ALA A 1 118 ? -9.502 -9.133 -8.374 1.00 95.25 118 ALA A N 1
ATOM 905 C CA . ALA A 1 118 ? -9.597 -9.402 -6.940 1.00 95.25 118 ALA A CA 1
ATOM 906 C C . ALA A 1 118 ? -9.869 -8.125 -6.125 1.00 95.25 118 ALA A C 1
ATOM 908 O O . ALA A 1 118 ? -10.760 -8.112 -5.274 1.00 95.25 118 ALA A O 1
ATOM 909 N N . VAL A 1 119 ? -9.168 -7.030 -6.429 1.00 95.62 119 VAL A N 1
ATOM 910 C CA . VAL A 1 119 ? -9.421 -5.714 -5.821 1.00 95.62 119 VAL A CA 1
ATOM 911 C C . VAL A 1 119 ? -10.825 -5.209 -6.125 1.00 95.62 119 VAL A C 1
ATOM 913 O O . VAL A 1 119 ? -11.502 -4.723 -5.223 1.00 95.62 119 VAL A O 1
ATOM 916 N N . SER A 1 120 ? -11.295 -5.340 -7.366 1.00 95.50 120 SER A N 1
ATOM 917 C CA . SER A 1 120 ? -12.641 -4.893 -7.730 1.00 95.50 120 SER A CA 1
ATOM 918 C C . SER A 1 120 ? -13.711 -5.655 -6.942 1.00 95.50 120 SER A C 1
ATOM 920 O O . SER A 1 120 ? -14.645 -5.044 -6.425 1.00 95.50 120 SER A O 1
ATOM 922 N N . LEU A 1 121 ? -13.524 -6.965 -6.743 1.00 96.31 121 LEU A N 1
ATOM 923 C CA . LEU A 1 121 ? -14.396 -7.788 -5.908 1.00 96.31 121 LEU A CA 1
ATOM 924 C C . LEU A 1 121 ? -14.330 -7.384 -4.433 1.00 96.31 121 LEU A C 1
ATOM 926 O O . LEU A 1 121 ? -15.373 -7.351 -3.779 1.00 96.31 121 LEU A O 1
ATOM 930 N N . LEU A 1 122 ? -13.150 -7.035 -3.911 1.00 94.38 122 LEU A N 1
ATOM 931 C CA . LEU A 1 122 ? -12.996 -6.503 -2.552 1.00 94.38 122 LEU A CA 1
ATOM 932 C C . LEU A 1 122 ? -13.791 -5.200 -2.399 1.00 94.38 122 LEU A C 1
ATOM 934 O O . LEU A 1 122 ? -14.596 -5.082 -1.477 1.00 94.38 122 LEU A O 1
ATOM 938 N N . VAL A 1 123 ? -13.633 -4.253 -3.327 1.00 93.62 123 VAL A N 1
ATOM 939 C CA . VAL A 1 123 ? -14.341 -2.962 -3.300 1.00 93.62 123 VAL A CA 1
ATOM 940 C C . VAL A 1 123 ? -15.855 -3.155 -3.407 1.00 93.62 123 VAL A C 1
ATOM 942 O O . VAL A 1 123 ? -16.601 -2.530 -2.655 1.00 93.62 123 VAL A O 1
ATOM 945 N N . ILE A 1 124 ? -16.324 -4.054 -4.276 1.00 95.12 124 ILE A N 1
ATOM 946 C CA . ILE A 1 124 ? -17.751 -4.396 -4.381 1.00 95.12 124 ILE A CA 1
ATOM 947 C C . ILE A 1 124 ? -18.250 -5.021 -3.074 1.00 95.12 124 ILE A C 1
ATOM 949 O O . ILE A 1 124 ? -19.301 -4.627 -2.570 1.00 95.12 124 ILE A O 1
ATOM 953 N N . SER A 1 125 ? -17.492 -5.951 -2.491 1.00 92.44 125 SER A N 1
ATOM 954 C CA . SER A 1 125 ? -17.833 -6.585 -1.211 1.00 92.44 125 SER A CA 1
ATOM 955 C C . SER A 1 125 ? -17.930 -5.551 -0.090 1.00 92.44 125 SER A C 1
ATOM 957 O O . SER A 1 125 ? -18.866 -5.586 0.706 1.00 92.44 125 SER A O 1
ATOM 959 N N . LEU A 1 126 ? -17.015 -4.581 -0.070 1.00 91.06 126 LEU A N 1
ATOM 960 C CA . LEU A 1 126 ? -17.031 -3.475 0.878 1.00 91.06 126 LEU A CA 1
ATOM 961 C C . LEU A 1 126 ? -18.232 -2.543 0.646 1.00 91.06 126 LEU A C 1
ATOM 963 O O . LEU A 1 126 ? -18.864 -2.109 1.609 1.00 91.06 126 LEU A O 1
ATOM 967 N N . ALA A 1 127 ? -18.585 -2.252 -0.606 1.00 89.25 127 ALA A N 1
ATOM 968 C CA . ALA A 1 127 ? -19.758 -1.442 -0.938 1.00 89.25 127 ALA A CA 1
ATOM 969 C C . ALA A 1 127 ? -21.066 -2.127 -0.504 1.00 89.25 127 ALA A C 1
ATOM 971 O O . ALA A 1 127 ? -21.946 -1.485 0.070 1.00 89.25 127 ALA A O 1
ATOM 972 N N . LEU A 1 128 ? -21.175 -3.441 -0.719 1.00 91.81 128 LEU A N 1
ATOM 973 C CA . LEU A 1 128 ? -22.306 -4.243 -0.246 1.00 91.81 128 LEU A CA 1
ATOM 974 C C . LEU A 1 128 ? -22.369 -4.276 1.284 1.00 91.81 128 LEU A C 1
ATOM 976 O O . LEU A 1 128 ? -23.445 -4.092 1.851 1.00 91.81 128 LEU A O 1
ATOM 980 N N . TYR A 1 129 ? -21.221 -4.432 1.946 1.00 88.25 129 TYR A N 1
ATOM 981 C CA . TYR A 1 129 ? -21.121 -4.415 3.403 1.00 88.25 129 TYR A CA 1
ATOM 982 C C . TYR A 1 129 ? -21.643 -3.103 4.014 1.00 88.25 129 TYR A C 1
ATOM 984 O O . TYR A 1 129 ? -22.397 -3.143 4.986 1.00 88.25 129 TYR A O 1
ATOM 992 N N . HIS A 1 130 ? -21.318 -1.952 3.412 1.00 85.62 130 HIS A N 1
ATOM 993 C CA . HIS A 1 130 ? -21.845 -0.653 3.854 1.00 85.62 130 HIS A CA 1
ATOM 994 C C . HIS A 1 130 ? -23.334 -0.472 3.572 1.00 85.62 130 HIS A C 1
ATOM 996 O O . HIS A 1 130 ? -23.993 0.249 4.306 1.00 85.62 130 HIS A O 1
ATOM 1002 N N . LYS A 1 131 ? -23.872 -1.088 2.515 1.00 84.50 131 LYS A N 1
ATOM 1003 C CA . LYS A 1 131 ? -25.295 -0.964 2.171 1.00 84.50 131 LYS A CA 1
ATOM 1004 C C . LYS A 1 131 ? -26.203 -1.789 3.095 1.00 84.50 131 LYS A C 1
ATOM 1006 O O . LYS A 1 131 ? -27.379 -1.468 3.232 1.00 84.50 131 LYS A O 1
ATOM 1011 N N . MET A 1 132 ? -25.693 -2.882 3.667 1.00 71.62 132 MET A N 1
ATOM 1012 C CA . MET A 1 132 ? -26.458 -3.797 4.530 1.00 71.62 132 MET A CA 1
ATOM 1013 C C . MET A 1 132 ? -26.440 -3.419 6.022 1.00 71.62 132 MET A C 1
ATOM 1015 O O . MET A 1 132 ? -27.069 -4.116 6.818 1.00 71.62 132 MET A O 1
ATOM 1019 N N . THR A 1 133 ? -25.710 -2.368 6.406 1.00 58.50 133 THR A N 1
ATOM 1020 C CA . THR A 1 133 ? -25.686 -1.813 7.771 1.00 58.50 133 THR A CA 1
ATOM 1021 C C . THR A 1 133 ? -26.357 -0.449 7.767 1.00 58.50 133 THR A C 1
ATOM 1023 O O . THR A 1 133 ? -27.091 -0.176 8.739 1.00 58.50 133 THR A O 1
#

Foldseek 3Di:
DLLVVLVVLLVQLVVLLVVLVVQLVVQPVDPVSNVLSPLVSQLSNLVSVLSNVVSVLSCCVPPPVVPDDCDPVNVLVSVLVNLVSVLVSLLSNLVSQCVVCVVPDPVSNPVSVVSVVVSVVSVVVSVVVVVVD

Organism: NCBI:txid3062594

pLDDT: mean 86.28, std 8.46, range [55.72, 96.38]